Protein AF-A0A2S9G749-F1 (afdb_monomer)

Foldseek 3Di:
DCVVANQWDWDQDPPQGIDIHHRDPVVVVCLVVDDQVVNPQLCSCVVCCVPQNCQHLRNDGDPSNVVVVVVVCPCVPPVNVVVD

Secondary structure (DSSP, 8-state):
-HHHH-SEEEEEETTTEEEEEE-SHHHHHHHHTS-TTTS-HHHHHGGGHHHH-TT-TTT--HHHHHHHHHHHTGGGSHHHHHT-

Solvent-accessible surface area (backbone atoms only — not comparable to full-atom values): 5127 Å² total; per-residue (Å²): 107,50,93,81,60,40,64,57,42,77,47,80,41,88,100,70,46,77,43,79,46,70,69,47,71,69,61,47,48,52,59,79,70,45,62,56,93,74,58,53,55,6,74,75,33,49,87,46,30,92,80,61,40,84,82,25,67,68,35,34,47,61,70,62,20,52,54,49,48,59,67,65,41,60,71,70,34,72,69,52,54,74,72,111

Nearest PDB structures (foldseek):
  2rp4-assembly1_A  TM=3.656E-01  e=6.017E+00  Drosophila melanogaster
  5up4-assembly1_P  TM=2.135E-01  e=9.035E+00  Human immunodeficiency virus 1

Structure (mmCIF, N/CA/C/O backbone):
data_AF-A0A2S9G749-F1
#
_entry.id   AF-A0A2S9G749-F1
#
loop_
_atom_site.group_PDB
_atom_site.id
_atom_site.type_symbol
_atom_site.label_atom_id
_atom_site.label_alt_id
_atom_site.label_comp_id
_atom_site.label_asym_id
_atom_site.label_entity_id
_atom_site.label_seq_id
_atom_site.pdbx_PDB_ins_code
_atom_site.Cartn_x
_atom_site.Cartn_y
_atom_site.Cartn_z
_atom_site.occupancy
_atom_site.B_iso_or_equiv
_atom_site.auth_seq_id
_atom_site.auth_comp_id
_atom_site.auth_asym_id
_atom_site.auth_atom_id
_atom_site.pdbx_PDB_model_num
ATOM 1 N N . CYS A 1 1 ? -10.861 7.913 15.852 1.00 93.00 1 CYS A N 1
ATOM 2 C CA . CYS A 1 1 ? -10.527 6.579 16.396 1.00 93.00 1 CYS A CA 1
ATOM 3 C C . CYS A 1 1 ? -9.195 6.560 17.147 1.00 93.00 1 CYS A C 1
ATOM 5 O O . CYS A 1 1 ? -9.242 6.241 18.327 1.00 93.00 1 CYS A O 1
ATOM 7 N N . LYS A 1 2 ? -8.072 7.021 16.561 1.00 94.62 2 LYS A N 1
ATOM 8 C CA . LYS A 1 2 ? -6.748 7.068 17.229 1.00 94.62 2 LYS A CA 1
ATOM 9 C C . LYS A 1 2 ? -6.761 7.59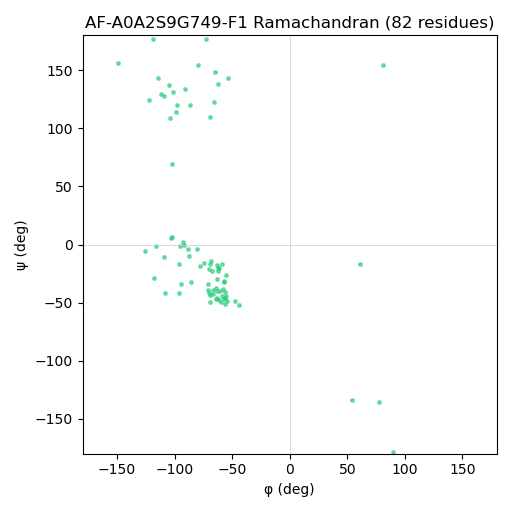5 18.673 1.00 94.62 2 LYS A C 1
ATOM 11 O O . LYS A 1 2 ? -6.325 6.907 19.582 1.00 94.62 2 LYS A O 1
ATOM 16 N N . ARG A 1 3 ? -7.356 8.772 18.918 1.00 96.56 3 ARG A N 1
ATOM 17 C CA . ARG A 1 3 ? -7.441 9.358 20.275 1.00 96.56 3 ARG A CA 1
ATOM 18 C C . ARG A 1 3 ? -8.124 8.447 21.311 1.00 96.56 3 ARG A C 1
ATOM 20 O O . ARG A 1 3 ? -7.809 8.536 22.486 1.00 96.56 3 ARG A O 1
ATOM 27 N N . ARG A 1 4 ? -9.084 7.616 20.892 1.00 97.44 4 ARG A N 1
ATOM 28 C CA . ARG A 1 4 ? -9.896 6.768 21.784 1.00 97.44 4 ARG A CA 1
ATOM 29 C C . ARG A 1 4 ? -9.339 5.352 21.935 1.00 97.44 4 ARG A C 1
ATOM 31 O O . ARG A 1 4 ? -9.506 4.768 22.995 1.00 97.44 4 ARG A O 1
ATOM 38 N N . TYR A 1 5 ? -8.734 4.808 20.881 1.00 96.50 5 TYR A N 1
ATOM 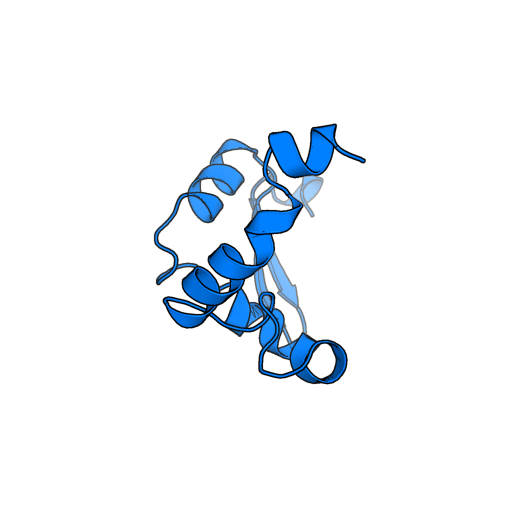39 C CA . TYR A 1 5 ? -8.347 3.393 20.803 1.00 96.50 5 TYR A CA 1
ATOM 40 C C . TYR A 1 5 ? -6.835 3.172 20.694 1.00 96.50 5 TYR A C 1
ATOM 42 O O . TYR A 1 5 ? -6.393 2.033 20.672 1.00 96.50 5 TYR A O 1
ATOM 50 N N . GLY A 1 6 ? -6.046 4.246 20.649 1.00 96.88 6 GLY A N 1
ATOM 51 C CA . GLY A 1 6 ? -4.603 4.172 20.468 1.00 96.88 6 GLY A CA 1
ATOM 52 C C . GLY A 1 6 ? -4.178 4.211 18.996 1.00 96.88 6 GLY A C 1
ATOM 53 O O . GLY A 1 6 ? -5.008 4.387 18.099 1.00 96.88 6 GLY A O 1
ATOM 54 N N . PRO A 1 7 ? -2.864 4.121 18.738 1.00 96.31 7 PRO A N 1
ATOM 55 C CA . PRO A 1 7 ? -2.286 4.330 17.413 1.00 96.31 7 PRO A CA 1
ATOM 56 C C . PRO A 1 7 ? -2.609 3.224 16.400 1.00 96.31 7 PRO A C 1
ATOM 58 O O . PRO A 1 7 ? -2.593 3.497 15.199 1.00 96.31 7 PRO A O 1
ATOM 61 N N . THR A 1 8 ? -2.969 2.032 16.874 1.00 97.56 8 THR A N 1
ATOM 62 C CA . THR A 1 8 ? -3.439 0.921 16.046 1.00 97.56 8 THR A CA 1
ATOM 63 C C . THR A 1 8 ? -4.822 0.510 16.517 1.00 97.56 8 THR A C 1
ATOM 65 O O . THR A 1 8 ? -5.030 0.254 17.701 1.00 97.56 8 THR A O 1
ATOM 68 N N . PHE A 1 9 ? -5.794 0.507 15.608 1.00 97.94 9 PHE A N 1
ATOM 69 C CA . PHE A 1 9 ? -7.186 0.231 15.954 1.00 97.94 9 PHE A CA 1
ATOM 70 C C . PHE A 1 9 ? -7.932 -0.439 14.808 1.00 97.94 9 PHE A C 1
ATOM 72 O O . PHE A 1 9 ? -7.598 -0.265 13.640 1.00 97.94 9 PHE A O 1
ATOM 79 N N . THR A 1 10 ? -8.998 -1.153 15.151 1.00 97.88 10 THR A N 1
ATOM 80 C CA . THR A 1 10 ? -9.813 -1.889 14.184 1.00 97.88 10 THR A CA 1
ATOM 81 C C . THR A 1 10 ? -11.133 -1.175 13.923 1.00 97.88 10 THR A C 1
ATOM 83 O O . THR A 1 10 ? -11.799 -0.724 14.858 1.00 97.88 10 THR A O 1
ATOM 86 N N . LEU A 1 11 ? -11.538 -1.107 12.656 1.00 96.56 11 LEU A N 1
ATOM 87 C CA . LEU A 1 11 ? -12.873 -0.700 12.228 1.00 96.56 11 LEU A CA 1
ATOM 88 C C . LEU A 1 11 ? -13.580 -1.877 11.561 1.00 96.56 11 LEU A C 1
ATOM 90 O O . LEU A 1 11 ? -12.966 -2.646 10.828 1.00 96.56 11 LEU A O 1
ATOM 94 N N . ARG A 1 12 ? -14.888 -1.989 11.787 1.00 95.75 12 ARG A N 1
ATOM 95 C CA . ARG A 1 12 ? -15.766 -2.830 10.970 1.00 95.75 12 ARG A CA 1
ATOM 96 C C . ARG A 1 12 ? -16.548 -1.909 10.055 1.00 95.75 12 ARG A C 1
ATOM 98 O O . ARG A 1 12 ? -17.377 -1.137 10.535 1.00 95.75 12 ARG A O 1
ATOM 105 N N . VAL A 1 13 ? -16.230 -1.949 8.771 1.00 92.06 13 VAL A N 1
ATOM 106 C CA . VAL A 1 13 ? -16.807 -1.068 7.759 1.00 92.06 13 VAL A CA 1
ATOM 107 C C . VAL A 1 13 ? -17.717 -1.907 6.875 1.00 92.06 13 VAL A C 1
ATOM 109 O O . VAL A 1 13 ? -17.320 -2.964 6.381 1.00 92.06 13 VAL A O 1
ATOM 112 N N . ALA A 1 14 ? -18.960 -1.456 6.702 1.00 91.69 14 ALA A N 1
ATOM 113 C CA . ALA A 1 14 ? -19.882 -2.089 5.765 1.00 91.69 14 ALA A CA 1
ATOM 114 C C . ALA A 1 14 ? -19.223 -2.175 4.376 1.00 91.69 14 ALA A C 1
ATOM 116 O O . ALA A 1 14 ? -18.442 -1.298 4.023 1.00 91.69 14 ALA A O 1
ATOM 117 N N . SER A 1 15 ? -19.478 -3.260 3.642 1.00 86.00 15 SER A N 1
ATOM 118 C CA . SER A 1 15 ? -18.867 -3.616 2.344 1.00 86.00 15 SER A CA 1
ATOM 119 C C . SER A 1 15 ? -17.345 -3.830 2.287 1.00 86.00 15 SER A C 1
ATOM 121 O O . SER A 1 15 ? -16.894 -4.455 1.338 1.00 86.00 15 SER A O 1
ATOM 123 N N . MET A 1 16 ? -16.555 -3.384 3.271 1.00 85.62 16 MET A N 1
ATOM 124 C CA . MET A 1 16 ? -15.089 -3.580 3.297 1.00 85.62 16 MET A CA 1
ATOM 125 C C . MET A 1 16 ? -14.621 -4.578 4.367 1.00 85.62 16 MET A C 1
ATOM 127 O O . MET A 1 16 ? -13.461 -4.975 4.388 1.00 85.62 16 MET A O 1
ATOM 131 N N . GLY A 1 17 ? -15.505 -4.982 5.281 1.00 90.75 17 GLY A N 1
ATOM 132 C CA . GLY A 1 17 ? -15.187 -5.950 6.325 1.00 90.75 17 GLY A CA 1
ATOM 133 C C . GLY A 1 17 ? -14.386 -5.342 7.477 1.00 90.75 17 GLY A C 1
ATOM 134 O O . GLY A 1 17 ? -14.735 -4.284 8.011 1.00 90.75 17 GLY A O 1
ATOM 135 N N . THR A 1 18 ? -13.351 -6.054 7.922 1.00 94.94 18 THR A N 1
ATOM 136 C CA . THR A 1 18 ? -12.530 -5.663 9.076 1.00 94.94 18 THR A CA 1
ATOM 137 C C . THR A 1 18 ? -11.259 -4.973 8.603 1.00 94.94 18 THR A C 1
ATOM 139 O O . THR A 1 18 ? -10.442 -5.583 7.926 1.00 94.94 18 THR A O 1
ATOM 142 N N . LEU A 1 19 ? -11.069 -3.720 9.011 1.00 94.88 19 LEU A N 1
ATOM 143 C CA . LEU A 1 19 ? -9.894 -2.919 8.679 1.00 94.88 19 LEU A CA 1
ATOM 144 C C . LEU A 1 19 ? -9.058 -2.671 9.929 1.00 94.88 19 LEU A C 1
ATOM 146 O O . LEU A 1 19 ? -9.581 -2.187 10.935 1.00 94.88 19 LEU A O 1
ATOM 150 N N . VAL A 1 20 ? -7.758 -2.937 9.851 1.00 96.50 20 VAL A N 1
ATOM 151 C CA . VAL A 1 20 ? -6.790 -2.549 10.882 1.00 96.50 20 VAL A CA 1
ATOM 152 C C . VAL A 1 20 ? -6.089 -1.274 10.424 1.00 96.50 20 VAL A C 1
ATOM 154 O O . VAL A 1 20 ? -5.374 -1.267 9.428 1.00 96.50 20 VAL A O 1
ATOM 157 N N . TYR A 1 21 ? -6.309 -0.181 11.147 1.00 96.62 21 TYR A N 1
ATOM 158 C CA . TYR A 1 21 ? -5.653 1.097 10.898 1.00 96.62 21 TYR A CA 1
ATOM 159 C C . TYR A 1 21 ? -4.317 1.152 11.627 1.00 96.62 21 TYR A C 1
ATOM 161 O O . TYR A 1 21 ? -4.290 1.111 12.857 1.00 96.62 21 TYR A O 1
ATOM 169 N N . LEU A 1 22 ? -3.238 1.318 10.864 1.00 97.31 22 LEU A N 1
ATOM 170 C CA . LEU A 1 22 ? -1.886 1.562 11.361 1.00 97.31 22 LEU A CA 1
ATOM 171 C C . LEU A 1 22 ? -1.565 3.049 11.218 1.00 97.31 22 LEU A C 1
ATOM 173 O O . LEU A 1 22 ? -1.788 3.634 10.159 1.00 97.31 22 LEU A O 1
ATOM 177 N N . THR A 1 23 ? -1.056 3.675 12.279 1.00 96.38 23 THR A N 1
ATOM 178 C CA . THR A 1 23 ? -0.687 5.104 12.241 1.00 96.38 23 THR A CA 1
ATOM 179 C C . THR A 1 23 ? 0.745 5.391 12.671 1.00 96.38 23 THR A C 1
ATOM 181 O O . THR A 1 23 ? 1.181 6.535 12.557 1.00 96.38 23 THR A O 1
ATOM 184 N N . GLU A 1 24 ? 1.476 4.382 13.146 1.00 96.94 24 GLU A N 1
ATOM 185 C CA . GLU A 1 24 ? 2.891 4.520 13.483 1.00 96.94 24 GLU A CA 1
ATOM 186 C C . GLU A 1 24 ? 3.760 4.168 12.269 1.00 96.94 24 GLU A C 1
ATOM 188 O O . GLU A 1 24 ? 3.534 3.134 11.632 1.00 96.94 24 GLU A O 1
ATOM 193 N N . PRO A 1 25 ? 4.785 4.979 11.943 1.00 96.44 25 PRO A N 1
ATOM 194 C CA . PRO A 1 25 ? 5.643 4.730 10.784 1.00 96.44 25 PRO A CA 1
ATOM 195 C C . PRO A 1 25 ? 6.327 3.357 10.789 1.00 96.44 25 PRO A C 1
ATOM 197 O O . PRO A 1 25 ? 6.546 2.782 9.725 1.00 96.44 25 PRO A O 1
ATOM 200 N N . ALA A 1 26 ? 6.659 2.825 11.970 1.00 96.94 26 ALA A N 1
ATOM 201 C CA . ALA A 1 26 ? 7.297 1.516 12.108 1.00 96.94 26 ALA A CA 1
ATOM 202 C C . ALA A 1 26 ? 6.366 0.366 11.682 1.00 96.94 26 ALA A C 1
ATOM 204 O O . ALA A 1 26 ? 6.787 -0.530 10.947 1.00 96.94 26 ALA A O 1
ATOM 205 N N . ASP A 1 27 ? 5.094 0.430 12.075 1.00 96.62 27 ASP A N 1
ATOM 206 C CA . ASP A 1 27 ? 4.089 -0.577 11.722 1.00 96.62 27 ASP A CA 1
ATOM 207 C C . ASP A 1 27 ? 3.764 -0.509 10.229 1.00 96.62 27 ASP A C 1
ATOM 209 O O . ASP A 1 27 ? 3.742 -1.528 9.540 1.00 96.62 27 ASP A O 1
ATOM 213 N N . ILE A 1 28 ? 3.599 0.712 9.707 1.00 96.44 28 ILE A N 1
ATOM 214 C CA . ILE A 1 28 ? 3.390 0.959 8.276 1.00 96.44 28 ILE A CA 1
ATOM 215 C C . ILE A 1 28 ? 4.552 0.359 7.478 1.00 96.44 28 ILE A C 1
ATOM 217 O O . ILE A 1 28 ? 4.334 -0.432 6.563 1.00 96.44 28 ILE A O 1
ATOM 221 N N . LYS A 1 29 ? 5.797 0.670 7.857 1.00 96.81 29 LYS A N 1
ATOM 222 C CA . LYS A 1 29 ? 6.986 0.127 7.191 1.00 96.81 29 LYS A CA 1
ATOM 223 C C . LYS A 1 29 ? 7.018 -1.400 7.225 1.00 96.81 29 LYS A C 1
ATOM 225 O O . LYS A 1 29 ? 7.416 -2.001 6.235 1.00 96.81 29 LYS A O 1
ATOM 230 N N . SER A 1 30 ? 6.599 -2.014 8.329 1.00 96.06 30 SER A N 1
ATOM 231 C CA . SER A 1 30 ? 6.580 -3.474 8.470 1.00 96.06 30 SER A CA 1
ATOM 232 C C . SER A 1 30 ? 5.630 -4.138 7.472 1.00 96.06 30 SER A C 1
ATOM 234 O O . SER A 1 30 ? 5.9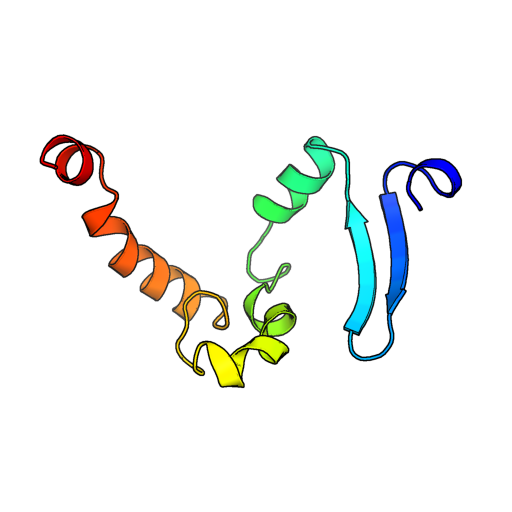97 -5.144 6.874 1.00 96.06 30 SER A O 1
ATOM 236 N N . VAL A 1 31 ? 4.455 -3.549 7.231 1.00 95.44 31 VAL A N 1
ATOM 237 C CA . VAL A 1 31 ? 3.511 -4.043 6.213 1.00 95.44 31 VAL A CA 1
ATOM 238 C C . VAL A 1 31 ? 4.057 -3.823 4.803 1.00 95.44 31 VAL A C 1
ATOM 240 O O . VAL A 1 31 ? 4.117 -4.762 4.017 1.00 95.44 31 VAL A O 1
ATOM 243 N N . PHE A 1 32 ? 4.525 -2.612 4.484 1.00 94.00 32 PHE A N 1
ATOM 244 C CA . PHE A 1 32 ? 5.028 -2.292 3.140 1.00 94.00 32 PHE A CA 1
ATOM 245 C C . PHE A 1 32 ? 6.333 -3.016 2.767 1.00 94.00 32 PHE A C 1
ATOM 247 O O . PHE A 1 32 ? 6.632 -3.151 1.583 1.00 94.00 32 PHE A O 1
ATOM 254 N N . ALA A 1 33 ? 7.120 -3.457 3.751 1.00 95.06 33 ALA A N 1
ATOM 255 C CA . ALA A 1 33 ? 8.321 -4.268 3.545 1.00 95.06 33 ALA A CA 1
ATOM 256 C C . ALA A 1 33 ? 8.068 -5.781 3.689 1.00 95.06 33 ALA A C 1
ATOM 258 O O . ALA A 1 33 ? 9.011 -6.563 3.562 1.00 95.06 33 ALA A O 1
ATOM 259 N N . GLY A 1 34 ? 6.834 -6.189 4.002 1.00 93.94 34 GLY A N 1
ATOM 260 C CA . GLY A 1 34 ? 6.456 -7.585 4.190 1.00 93.94 34 GLY A CA 1
ATOM 261 C C . GLY A 1 34 ? 6.388 -8.383 2.886 1.00 93.94 34 GLY A C 1
ATOM 262 O O . GLY A 1 34 ? 6.575 -7.849 1.793 1.00 93.94 34 GLY A O 1
ATOM 263 N N . ASP A 1 35 ? 6.113 -9.685 3.004 1.00 92.69 35 ASP A N 1
ATOM 264 C CA . ASP A 1 35 ? 5.943 -10.558 1.839 1.00 92.69 35 ASP A CA 1
ATOM 265 C C . ASP A 1 35 ? 4.691 -10.128 1.044 1.00 92.69 35 ASP A C 1
ATOM 267 O O . ASP A 1 35 ? 3.590 -10.116 1.610 1.00 92.69 35 ASP A O 1
ATOM 271 N N . PRO A 1 36 ? 4.818 -9.786 -0.252 1.00 87.00 36 PRO A N 1
ATOM 272 C CA . PRO A 1 36 ? 3.679 -9.385 -1.077 1.00 87.00 36 PRO A CA 1
ATOM 273 C C . PRO A 1 36 ? 2.635 -10.497 -1.253 1.00 87.00 36 PRO A C 1
ATOM 275 O O . PRO A 1 36 ? 1.494 -10.188 -1.570 1.00 87.00 36 PRO A O 1
ATOM 278 N N . ARG A 1 37 ? 2.991 -11.761 -0.981 1.00 89.19 37 ARG A N 1
ATOM 279 C CA . ARG A 1 37 ? 2.062 -12.906 -0.975 1.00 89.19 37 ARG A CA 1
ATOM 280 C C . ARG A 1 37 ? 1.237 -13.023 0.312 1.00 89.19 37 ARG A C 1
ATOM 282 O O . ARG A 1 37 ? 0.463 -13.956 0.477 1.00 89.19 37 ARG A O 1
ATOM 289 N N . ILE A 1 38 ? 1.497 -12.152 1.287 1.00 91.56 38 ILE A N 1
ATOM 290 C CA . ILE A 1 38 ? 0.725 -12.034 2.531 1.00 91.56 38 ILE A CA 1
ATOM 291 C C . ILE A 1 38 ? -0.089 -10.740 2.495 1.00 91.56 38 ILE A C 1
ATOM 293 O O . ILE A 1 38 ? -1.252 -10.722 2.891 1.00 91.56 38 ILE A O 1
ATOM 297 N N . PHE A 1 39 ? 0.520 -9.652 2.021 1.00 91.88 39 PHE A N 1
ATOM 298 C CA . PHE A 1 39 ? -0.103 -8.333 1.946 1.00 91.88 39 PHE A CA 1
ATOM 299 C C . PHE A 1 39 ? -0.562 -8.011 0.518 1.00 91.88 39 PHE A C 1
ATOM 301 O O . PHE A 1 39 ? -0.002 -7.130 -0.137 1.00 91.88 39 PHE A O 1
ATOM 308 N N . HIS A 1 40 ? -1.596 -8.718 0.057 1.00 90.94 40 HIS A N 1
ATOM 309 C CA . HIS A 1 40 ? -2.214 -8.506 -1.254 1.00 90.94 40 HIS A CA 1
ATOM 310 C C . HIS A 1 40 ? -2.967 -7.172 -1.306 1.00 90.94 40 HIS A C 1
ATOM 312 O O . HIS A 1 40 ? -3.998 -6.981 -0.656 1.00 90.94 40 HIS A O 1
ATOM 318 N N . ALA A 1 41 ? -2.434 -6.222 -2.071 1.00 87.31 41 ALA A N 1
ATOM 319 C CA . ALA A 1 41 ? -3.043 -4.907 -2.232 1.00 87.31 41 ALA A CA 1
ATOM 320 C C . ALA A 1 41 ? -4.096 -4.907 -3.348 1.00 87.31 41 ALA A C 1
ATOM 322 O O . ALA A 1 41 ? -5.081 -4.175 -3.253 1.00 87.31 41 ALA A O 1
ATOM 323 N N . GLY A 1 42 ? -3.903 -5.720 -4.386 1.00 87.56 42 GLY A N 1
ATOM 324 C CA . GLY A 1 42 ? -4.819 -5.834 -5.515 1.00 87.56 42 GLY A CA 1
AT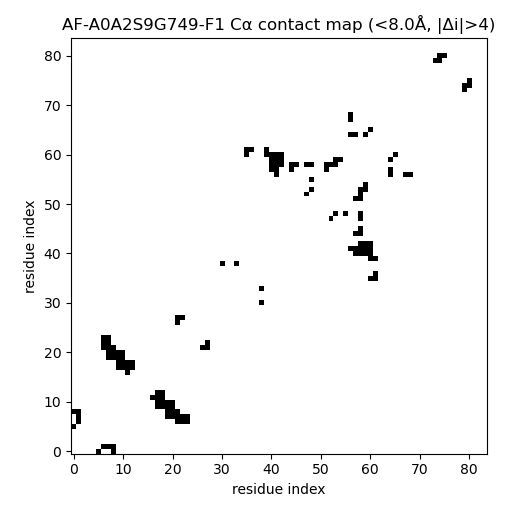OM 325 C C . GLY A 1 42 ? -6.185 -6.387 -5.109 1.00 87.56 42 GLY A C 1
ATOM 326 O O . GLY A 1 42 ? -7.205 -5.765 -5.405 1.00 87.56 42 GLY A O 1
ATOM 327 N N . GLU A 1 43 ? -6.213 -7.471 -4.330 1.00 88.19 43 GLU A N 1
ATOM 328 C CA . GLU A 1 43 ? -7.432 -8.049 -3.749 1.00 88.19 43 GLU A CA 1
ATOM 329 C C . GLU A 1 43 ? -8.218 -6.995 -2.957 1.00 88.19 43 GLU A C 1
ATOM 331 O O . GLU A 1 43 ? -9.417 -6.793 -3.185 1.00 88.19 43 GLU A O 1
ATOM 336 N N . ALA A 1 44 ? -7.525 -6.253 -2.088 1.00 85.62 44 ALA A N 1
ATOM 337 C CA . ALA A 1 44 ? -8.116 -5.172 -1.303 1.00 85.62 44 ALA A CA 1
ATOM 338 C C . ALA A 1 44 ? -8.642 -4.015 -2.179 1.00 85.62 44 ALA A C 1
ATOM 340 O O . ALA A 1 44 ? -9.624 -3.363 -1.822 1.00 85.62 44 ALA A O 1
ATOM 341 N N . ASN A 1 45 ? -8.026 -3.779 -3.340 1.00 89.31 45 ASN A N 1
ATOM 342 C CA . ASN A 1 45 ? -8.395 -2.732 -4.294 1.00 89.31 45 ASN A CA 1
ATOM 343 C C . ASN A 1 45 ? -9.375 -3.199 -5.382 1.00 89.31 45 ASN A C 1
ATOM 345 O O . ASN A 1 45 ? -9.747 -2.396 -6.240 1.00 89.31 45 ASN A O 1
ATOM 349 N N . SER A 1 46 ? -9.837 -4.452 -5.355 1.00 88.88 46 SER A N 1
ATOM 350 C CA . SER A 1 46 ? -10.731 -5.032 -6.372 1.00 88.88 46 SER A CA 1
ATOM 351 C C . SER A 1 46 ? -12.027 -4.237 -6.582 1.00 88.88 46 SER A C 1
ATOM 353 O O . SER A 1 46 ? -12.570 -4.201 -7.686 1.00 88.88 46 SER A O 1
ATOM 355 N N . MET A 1 47 ? -12.489 -3.498 -5.571 1.00 88.50 47 MET A N 1
ATOM 356 C CA . MET A 1 47 ? -13.620 -2.570 -5.695 1.00 88.50 47 MET A CA 1
ATOM 357 C C . MET A 1 47 ? -13.388 -1.420 -6.697 1.00 88.50 47 MET A C 1
ATOM 359 O O . MET A 1 47 ? -14.348 -0.818 -7.173 1.00 88.50 47 MET A O 1
ATOM 363 N N . LEU A 1 48 ? -12.132 -1.110 -7.036 1.00 89.56 48 LEU A N 1
ATOM 364 C CA . LEU A 1 48 ? -11.748 -0.060 -7.988 1.00 89.56 48 LEU A CA 1
ATOM 365 C C . LEU A 1 48 ? -11.675 -0.558 -9.438 1.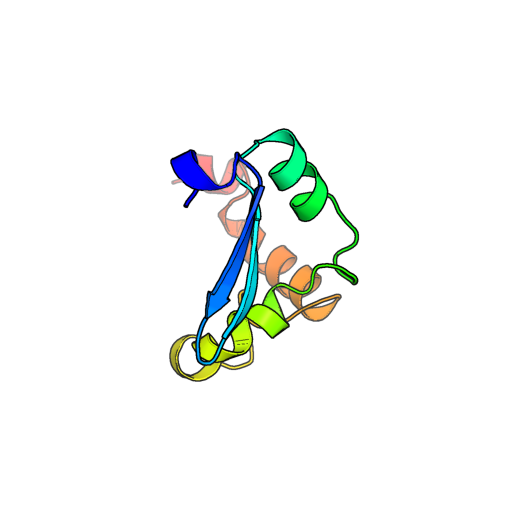00 89.56 48 LEU A C 1
ATOM 367 O O . LEU A 1 48 ? -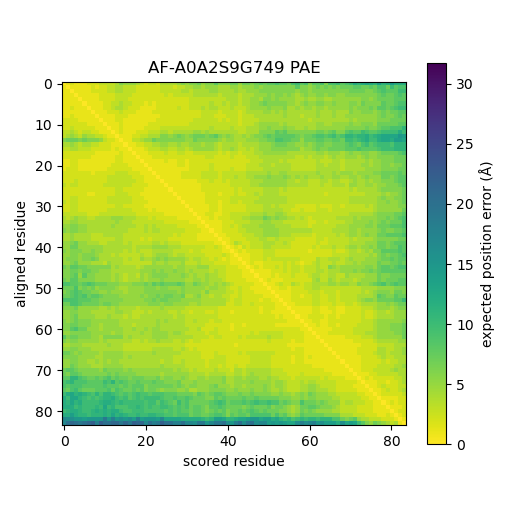11.455 0.239 -10.352 1.00 89.56 48 LEU A O 1
ATOM 371 N N . THR A 1 49 ? -11.878 -1.854 -9.667 1.00 92.00 49 THR A N 1
ATOM 372 C CA . THR A 1 49 ? -11.722 -2.500 -10.977 1.00 92.00 49 THR A CA 1
ATOM 373 C C . THR A 1 49 ? -12.585 -1.863 -12.064 1.00 92.00 49 THR A C 1
ATOM 375 O O . THR A 1 49 ? -12.097 -1.610 -13.160 1.00 92.00 49 THR A O 1
ATOM 378 N N . GLY A 1 50 ? -13.836 -1.499 -11.759 1.00 92.06 50 GLY A N 1
ATOM 379 C CA . GLY A 1 50 ? -14.724 -0.850 -12.734 1.00 92.06 50 GLY A CA 1
ATOM 380 C C . GLY A 1 50 ? -14.222 0.513 -13.234 1.00 92.06 50 GLY A C 1
ATOM 381 O O . GLY A 1 50 ? -14.604 0.939 -14.319 1.00 92.06 50 GLY A O 1
ATOM 382 N N . LEU A 1 51 ? -13.357 1.184 -12.465 1.00 96.00 51 LEU A N 1
ATOM 383 C CA . LEU A 1 51 ? -12.754 2.467 -12.832 1.00 96.00 51 LEU A CA 1
ATOM 384 C C . LEU A 1 51 ? -11.365 2.301 -13.463 1.00 96.00 51 LEU A C 1
ATOM 386 O O . LEU A 1 51 ? -11.029 3.012 -14.405 1.00 96.00 51 LEU A O 1
ATOM 390 N N . LEU A 1 52 ? -10.542 1.402 -12.919 1.00 93.94 52 LEU A N 1
ATOM 391 C CA . LEU A 1 52 ? -9.127 1.270 -13.286 1.00 93.94 52 LEU A CA 1
ATOM 392 C C . LEU A 1 52 ? -8.866 0.181 -14.338 1.00 93.94 52 LEU A C 1
ATOM 394 O O . LEU A 1 52 ? -7.808 0.177 -14.967 1.00 93.94 52 LEU A O 1
ATOM 398 N N . GLY A 1 53 ? -9.822 -0.724 -14.533 1.00 94.19 53 GLY A N 1
ATOM 399 C CA . GLY A 1 53 ? -9.705 -1.916 -15.363 1.00 94.19 53 GLY A CA 1
ATOM 400 C C . GLY A 1 53 ? -8.993 -3.075 -14.660 1.00 94.19 53 GLY A C 1
ATOM 401 O O . GLY A 1 53 ? -8.140 -2.880 -13.791 1.00 94.19 53 GLY A O 1
ATOM 402 N N . ASP A 1 54 ? -9.301 -4.296 -15.106 1.00 93.25 54 ASP A N 1
ATOM 403 C CA . ASP A 1 54 ? -8.814 -5.561 -14.522 1.00 93.25 54 ASP A CA 1
ATOM 404 C C . ASP A 1 54 ? -7.285 -5.723 -14.578 1.00 93.25 54 ASP A C 1
ATOM 406 O O . ASP A 1 54 ? -6.699 -6.523 -13.857 1.00 93.25 54 ASP A O 1
ATOM 410 N N . SER A 1 55 ? -6.622 -4.971 -15.462 1.00 92.50 55 SER A N 1
ATOM 411 C CA . SER A 1 55 ? -5.174 -5.057 -15.699 1.00 92.50 55 SER A CA 1
ATOM 412 C C . SER A 1 55 ? -4.363 -3.927 -15.054 1.00 92.50 55 SER A C 1
ATOM 414 O O . SER A 1 55 ? -3.155 -3.814 -15.296 1.00 92.50 55 SER A O 1
ATOM 416 N N . SER A 1 56 ? -5.018 -3.069 -14.264 1.00 94.50 56 SER A N 1
ATOM 417 C CA . SER A 1 56 ? -4.366 -1.961 -13.567 1.00 94.50 56 SER A CA 1
ATOM 418 C C . SER A 1 56 ? -3.328 -2.465 -12.572 1.00 94.50 56 SER A C 1
ATOM 420 O O . SER A 1 56 ? -3.602 -3.368 -11.785 1.00 94.50 56 SER A O 1
ATOM 422 N N . VAL A 1 57 ? -2.167 -1.802 -12.525 1.00 94.25 57 VAL A N 1
ATOM 423 C CA . VAL A 1 57 ? -1.128 -2.056 -11.511 1.00 94.25 57 VAL A CA 1
ATOM 424 C C . VAL A 1 57 ? -1.632 -1.842 -10.078 1.00 94.25 57 VAL A C 1
ATOM 426 O O . VAL A 1 57 ? -0.998 -2.299 -9.148 1.00 94.25 57 VAL A O 1
ATOM 429 N N . LEU A 1 58 ? -2.758 -1.156 -9.868 1.00 93.12 58 LEU A N 1
ATOM 430 C CA . LEU A 1 58 ? -3.339 -0.985 -8.532 1.00 93.12 58 LEU A CA 1
ATOM 431 C C . LEU A 1 58 ? -4.282 -2.129 -8.121 1.00 93.12 58 LEU A C 1
ATOM 433 O O . LEU A 1 58 ? -4.705 -2.153 -6.970 1.00 93.12 58 LEU A O 1
ATOM 437 N N . VAL A 1 59 ? -4.633 -3.028 -9.046 1.00 95.31 59 VAL A N 1
ATOM 438 C CA . VAL A 1 59 ? -5.657 -4.076 -8.864 1.00 95.31 59 VAL A CA 1
ATOM 439 C C . VAL A 1 59 ? -5.075 -5.489 -8.984 1.00 95.31 59 VAL A C 1
ATOM 441 O O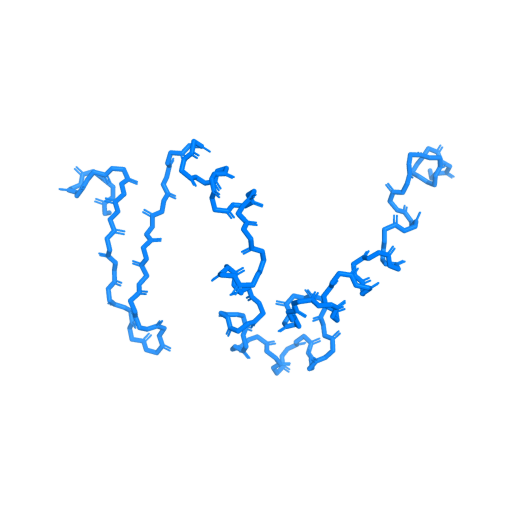 . VAL A 1 59 ? -5.592 -6.411 -8.367 1.00 95.31 59 VAL A O 1
ATOM 444 N N . VAL A 1 60 ? -4.003 -5.684 -9.755 1.00 95.19 60 VAL A N 1
ATOM 445 C CA . VAL A 1 60 ? -3.311 -6.983 -9.841 1.00 95.19 60 VAL A CA 1
ATOM 446 C C . VAL A 1 60 ? -2.372 -7.203 -8.646 1.00 95.19 60 VAL A C 1
ATOM 448 O O . VAL A 1 60 ? -1.846 -6.236 -8.096 1.00 95.19 60 VAL A O 1
ATOM 451 N N . ASP A 1 61 ? -2.099 -8.465 -8.302 1.00 93.88 61 ASP A N 1
ATOM 452 C CA . ASP A 1 61 ? -1.162 -8.875 -7.241 1.00 93.88 61 ASP A CA 1
ATOM 453 C C . ASP A 1 61 ? 0.013 -9.723 -7.776 1.00 93.88 61 ASP A C 1
ATOM 455 O O . ASP A 1 61 ? 0.117 -10.017 -8.973 1.00 93.88 61 ASP A O 1
ATOM 459 N N . ASP A 1 62 ? 0.930 -10.077 -6.870 1.00 91.62 62 ASP A N 1
ATOM 460 C CA . ASP A 1 62 ? 2.030 -11.028 -7.062 1.00 91.62 62 ASP A CA 1
ATOM 461 C C . ASP A 1 62 ? 2.937 -10.731 -8.273 1.00 91.62 62 ASP A C 1
ATOM 463 O O . ASP A 1 62 ? 3.416 -9.608 -8.475 1.00 91.62 62 ASP A O 1
ATOM 467 N N . ASP A 1 63 ? 3.234 -11.764 -9.063 1.00 93.38 63 ASP A N 1
ATOM 468 C CA . ASP A 1 63 ? 4.120 -11.704 -10.219 1.00 93.38 63 ASP A CA 1
ATOM 469 C C . ASP A 1 63 ? 3.598 -10.726 -11.273 1.00 93.38 63 ASP A C 1
ATOM 471 O O . ASP A 1 63 ? 4.371 -9.942 -11.827 1.00 93.38 63 ASP A O 1
ATOM 475 N N . VAL A 1 64 ? 2.279 -10.711 -11.488 1.00 94.44 64 VAL A N 1
ATOM 476 C CA . VAL A 1 64 ? 1.631 -9.815 -12.451 1.00 94.44 64 VAL A CA 1
ATOM 477 C C . VAL A 1 64 ? 1.835 -8.364 -12.028 1.00 94.44 64 VAL A C 1
ATOM 479 O O . VAL A 1 64 ? 2.248 -7.539 -12.846 1.00 94.44 64 VAL A O 1
ATOM 482 N N . HIS A 1 65 ? 1.623 -8.056 -10.745 1.00 95.25 65 HIS A N 1
ATOM 483 C CA . HIS A 1 65 ? 1.891 -6.732 -10.190 1.00 95.25 65 HIS A CA 1
ATOM 484 C C . HIS A 1 65 ? 3.355 -6.324 -10.347 1.00 95.25 65 HIS A C 1
ATOM 486 O O . HIS A 1 65 ? 3.651 -5.231 -10.845 1.00 95.25 65 HIS A O 1
ATOM 492 N N . ARG A 1 66 ? 4.288 -7.201 -9.953 1.00 92.56 66 ARG A N 1
ATOM 493 C CA . ARG A 1 66 ? 5.728 -6.927 -10.043 1.00 92.56 66 ARG A CA 1
ATOM 494 C C . ARG A 1 66 ? 6.139 -6.599 -11.475 1.00 92.56 66 ARG A C 1
ATOM 496 O O . ARG A 1 66 ? 6.855 -5.617 -11.695 1.00 92.56 66 ARG A O 1
ATOM 503 N N . ASP A 1 67 ? 5.692 -7.399 -12.433 1.00 94.44 67 ASP A N 1
ATOM 504 C CA . ASP A 1 67 ? 6.091 -7.258 -13.827 1.00 94.44 67 ASP A CA 1
ATOM 505 C C . ASP A 1 67 ? 5.489 -5.989 -14.445 1.00 94.44 67 ASP A C 1
ATOM 507 O O . ASP A 1 67 ? 6.204 -5.221 -15.098 1.00 94.44 67 ASP A O 1
ATOM 511 N N . ARG A 1 68 ? 4.214 -5.683 -14.157 1.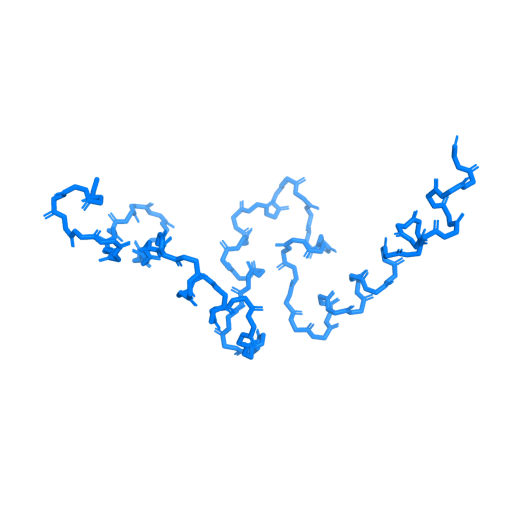00 93.94 68 ARG A N 1
ATOM 512 C CA . ARG A 1 68 ? 3.563 -4.436 -14.599 1.00 93.94 68 ARG A CA 1
ATOM 513 C C . ARG A 1 68 ? 4.267 -3.208 -14.031 1.00 93.94 68 ARG A C 1
ATOM 515 O O . ARG A 1 68 ? 4.617 -2.295 -14.780 1.00 93.94 68 ARG A O 1
ATOM 522 N N . ARG A 1 69 ? 4.547 -3.214 -12.723 1.00 93.88 69 ARG A N 1
ATOM 523 C CA . ARG A 1 69 ? 5.263 -2.129 -12.046 1.00 93.88 69 ARG A CA 1
ATOM 524 C C . ARG A 1 69 ? 6.648 -1.919 -12.650 1.00 93.88 69 ARG A C 1
ATOM 526 O O . ARG A 1 69 ? 7.024 -0.779 -12.900 1.00 93.88 69 ARG A O 1
ATOM 533 N N . ARG A 1 70 ? 7.399 -2.992 -12.920 1.00 93.56 70 ARG A N 1
ATOM 534 C CA . ARG A 1 70 ? 8.728 -2.905 -13.546 1.00 93.56 70 ARG A CA 1
ATOM 535 C C . ARG A 1 70 ? 8.677 -2.174 -14.888 1.00 93.56 70 ARG A C 1
ATOM 537 O O . ARG A 1 70 ? 9.513 -1.306 -15.120 1.00 93.56 70 ARG A O 1
ATOM 544 N N . LEU A 1 71 ? 7.711 -2.501 -15.747 1.00 93.62 71 LEU A N 1
ATOM 545 C CA . LEU A 1 71 ? 7.553 -1.851 -17.053 1.00 93.62 71 LEU A CA 1
ATOM 546 C C . LEU A 1 71 ? 7.207 -0.361 -16.920 1.00 93.62 71 LEU A C 1
ATOM 548 O O . LEU A 1 71 ? 7.709 0.460 -17.683 1.00 93.62 71 LEU A O 1
ATOM 552 N N . MET A 1 72 ? 6.397 -0.003 -15.923 1.00 94.12 72 MET A N 1
ATOM 553 C CA . MET A 1 72 ? 5.972 1.379 -15.691 1.00 94.12 72 MET A CA 1
ATOM 554 C C . MET A 1 72 ? 7.058 2.280 -15.093 1.00 94.12 72 MET A C 1
ATOM 556 O O . MET A 1 72 ? 6.898 3.493 -15.130 1.00 94.12 72 MET A O 1
ATOM 560 N N . LEU A 1 73 ? 8.147 1.734 -14.540 1.00 94.38 73 LEU A N 1
ATOM 561 C CA . LEU A 1 73 ? 9.180 2.536 -13.871 1.00 94.38 73 LEU A CA 1
ATOM 562 C C . LEU A 1 73 ? 10.144 3.246 -14.826 1.00 94.38 73 LEU A C 1
ATOM 564 O O . LEU A 1 73 ? 10.805 4.189 -14.400 1.00 94.38 73 LEU A O 1
ATOM 568 N N . ALA A 1 74 ? 10.238 2.824 -16.090 1.00 91.81 74 ALA A N 1
ATOM 569 C CA . ALA A 1 74 ? 11.224 3.371 -17.025 1.00 91.81 74 ALA A CA 1
ATOM 570 C C . ALA A 1 74 ? 11.157 4.911 -17.174 1.00 91.81 74 ALA A C 1
ATOM 572 O O . ALA A 1 74 ? 12.210 5.543 -17.076 1.00 91.81 74 ALA A O 1
ATOM 573 N N . PRO A 1 75 ? 9.974 5.551 -17.298 1.00 92.62 75 PRO A N 1
ATOM 574 C CA . PRO A 1 75 ? 9.867 7.014 -17.355 1.00 92.62 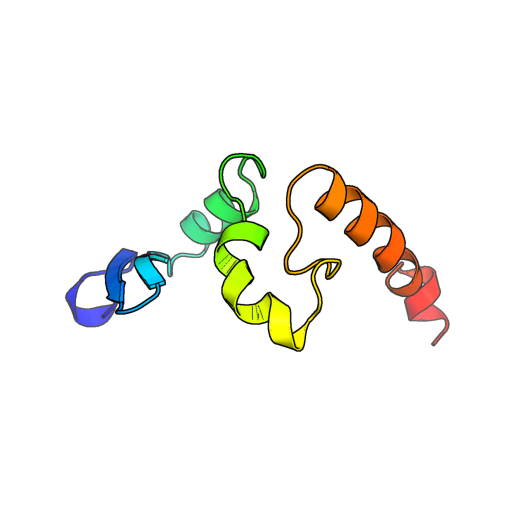75 PRO A CA 1
ATOM 575 C C . PRO A 1 75 ? 10.222 7.732 -16.044 1.00 92.62 75 PRO A C 1
ATOM 577 O O . PRO A 1 75 ? 10.423 8.940 -16.050 1.00 92.62 75 PRO A O 1
ATOM 580 N N . PHE A 1 76 ? 10.297 7.008 -14.924 1.00 93.38 76 PHE A N 1
ATOM 581 C CA . PHE A 1 76 ? 10.607 7.549 -13.596 1.00 93.38 76 PHE A CA 1
ATOM 582 C C . PHE A 1 76 ? 12.055 7.273 -13.165 1.00 93.38 76 PHE A C 1
ATOM 584 O O . PHE A 1 76 ? 12.429 7.541 -12.022 1.00 93.38 76 PHE A O 1
ATOM 591 N N . ALA A 1 77 ? 12.883 6.720 -14.055 1.00 91.19 77 ALA A N 1
ATOM 592 C CA . ALA A 1 77 ? 14.313 6.593 -13.815 1.00 91.19 77 ALA A CA 1
ATOM 593 C C . ALA A 1 77 ? 14.967 7.982 -13.732 1.00 91.19 77 ALA A C 1
ATOM 595 O O . ALA A 1 77 ? 14.549 8.914 -14.416 1.00 91.19 77 ALA A O 1
ATOM 596 N N . ARG A 1 78 ? 16.026 8.110 -12.922 1.00 91.88 78 ARG A N 1
ATOM 597 C CA . ARG A 1 78 ? 16.718 9.387 -12.670 1.00 91.88 78 ARG A CA 1
ATOM 598 C C . ARG A 1 78 ? 17.031 10.161 -13.954 1.00 91.88 78 ARG A C 1
ATOM 600 O O . ARG A 1 78 ? 16.734 11.347 -14.018 1.00 91.88 78 ARG A O 1
ATOM 607 N N . ASP A 1 79 ? 17.606 9.495 -14.951 1.00 94.00 79 ASP A N 1
ATOM 608 C CA . ASP A 1 79 ? 18.029 10.149 -16.194 1.00 94.00 79 ASP A CA 1
ATOM 609 C C . ASP A 1 79 ? 16.830 10.569 -17.057 1.00 94.00 79 ASP A C 1
ATOM 611 O O . ASP A 1 79 ? 16.866 11.623 -17.682 1.00 94.00 79 ASP A O 1
ATOM 615 N N . ALA A 1 80 ? 15.743 9.788 -17.038 1.00 91.19 80 ALA A N 1
ATOM 616 C CA . ALA A 1 80 ? 14.502 10.124 -17.734 1.00 91.19 80 ALA A CA 1
ATOM 617 C C . ALA A 1 80 ? 13.821 11.354 -17.115 1.00 91.19 80 ALA A C 1
ATOM 619 O O . ALA A 1 80 ? 13.323 12.205 -17.844 1.00 91.19 80 ALA A O 1
ATOM 620 N N . VAL A 1 81 ? 13.846 11.471 -15.783 1.00 93.25 81 VAL A N 1
ATOM 621 C CA . VAL A 1 81 ? 13.321 12.640 -15.061 1.00 93.25 81 VAL A CA 1
ATOM 622 C C . VAL A 1 81 ? 14.211 13.866 -15.268 1.00 93.25 81 VAL A C 1
ATOM 624 O O . VAL A 1 81 ? 13.700 14.962 -15.441 1.00 93.25 81 VAL A O 1
ATOM 627 N N . ALA A 1 82 ? 15.536 13.699 -15.279 1.00 94.06 82 ALA A N 1
ATOM 628 C CA . ALA A 1 82 ? 16.473 14.802 -15.495 1.00 94.06 82 ALA A CA 1
ATOM 629 C C . ALA A 1 82 ? 16.444 15.371 -16.927 1.00 94.06 82 ALA A C 1
ATOM 631 O O . ALA A 1 82 ? 16.974 16.455 -17.156 1.00 94.06 82 ALA A O 1
ATOM 632 N N . ALA A 1 83 ? 15.873 14.631 -17.880 1.00 87.75 83 ALA A N 1
ATOM 633 C CA . ALA A 1 83 ? 15.742 15.030 -19.279 1.00 87.75 83 ALA A CA 1
ATOM 634 C C . ALA A 1 83 ? 14.421 15.762 -19.605 1.00 87.75 83 ALA A C 1
ATOM 636 O O . ALA A 1 83 ? 14.216 16.113 -20.768 1.00 87.75 83 ALA A O 1
ATOM 637 N N . GLN A 1 84 ? 13.532 15.956 -18.621 1.00 70.50 84 GLN A N 1
ATOM 638 C CA . GLN A 1 84 ? 12.295 16.748 -18.733 1.00 70.50 84 GLN A CA 1
ATOM 639 C C . GLN A 1 84 ? 12.532 18.205 -18.333 1.00 70.50 84 GLN A C 1
ATOM 641 O O . GLN A 1 84 ? 11.893 19.078 -18.962 1.00 70.50 84 GLN A O 1
#

Sequence (84 aa):
CKRRYGPTFTLRVASMGTLVYLTEPADIKSVFAGDPRIFHAGEANSMLTGLLGDSSVLVVDDDVHRDRRRLMLAPFARDAVAAQ

Radius of gyration: 16.48 Å; Cα contacts (8 Å, |Δi|>4): 75; chains: 1; bounding box: 38×30×41 Å

pLDDT: mean 93.09, std 3.92, range [70.5, 97.94]

Mean predicted aligned error: 4.21 Å